Protein AF-A0A821XT53-F1 (afdb_monomer)

Mean predicted aligned error: 9.06 Å

Foldseek 3Di:
DPPLVVDDDPLDWRWPDWDDDDPDIGTDTHDDPVDDPLVQADAQAAAPPVVLVVVLVSLVVVVVSVPPPDPCVVVSVVVSVQSSCCNGGVDGPDPDPPDPDD

InterPro domains:
  IPR000719 Protein kinase domain [PF00069] (1-63)
  IPR000719 Protein kinase domain [PS50011] (1-102)
  IPR000719 Protein kinase domain [SM00220] (1-99)
  IPR011009 Protein kinase-like domain superfamily [SSF56112] (2-98)

Secondary structure (DSSP, 8-state):
--GGGT---TTSPPEEEEEEETTEEEEEE---TT--SGGGSBTTTB--HHHHHHHHHHHHHHHHHH-SS---HHHHHHHHHHHHHHHHHSS-S-SS---S--

Organism: NCBI:txid392032

Structure (mmCIF, N/CA/C/O backbone):
data_AF-A0A821XT53-F1
#
_entry.id   AF-A0A821XT53-F1
#
loop_
_atom_site.group_PDB
_atom_site.id
_atom_site.type_symbol
_atom_site.label_atom_id
_atom_site.label_alt_id
_atom_site.label_comp_id
_atom_site.label_asym_id
_atom_site.label_entity_id
_atom_site.label_seq_id
_atom_site.pdbx_PDB_ins_code
_atom_site.Cartn_x
_atom_site.Cartn_y
_atom_site.Cartn_z
_atom_site.occupancy
_atom_site.B_iso_or_equiv
_atom_site.auth_seq_id
_atom_site.auth_comp_id
_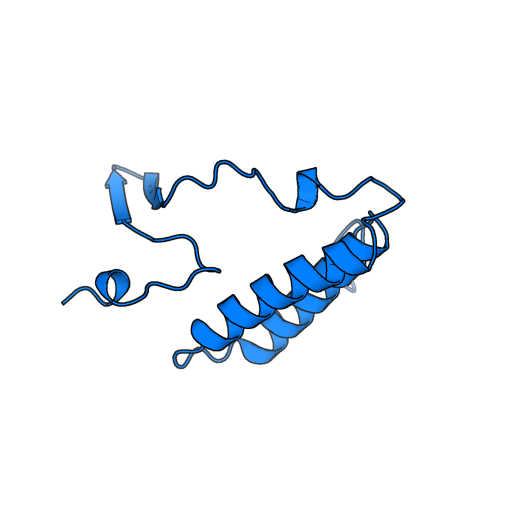atom_site.auth_asym_id
_atom_site.auth_atom_id
_atom_site.pdbx_PDB_model_num
ATOM 1 N N . ILE A 1 1 ? -13.177 8.837 25.435 1.00 38.53 1 ILE A N 1
ATOM 2 C CA . ILE A 1 1 ? -12.880 9.735 24.293 1.00 38.53 1 ILE A CA 1
ATOM 3 C C . ILE A 1 1 ? -12.243 8.849 23.234 1.00 38.53 1 ILE A C 1
ATOM 5 O O . ILE A 1 1 ? -11.139 8.381 23.468 1.00 38.53 1 ILE A O 1
ATOM 9 N N . ASP A 1 2 ? -12.968 8.505 22.166 1.00 46.69 2 ASP A N 1
ATOM 10 C CA . ASP A 1 2 ? -12.470 7.571 21.145 1.00 46.69 2 ASP A CA 1
ATOM 11 C C . ASP A 1 2 ? -11.292 8.179 20.381 1.00 46.69 2 ASP A C 1
ATOM 13 O O . ASP A 1 2 ? -11.462 9.104 19.582 1.00 46.69 2 ASP A O 1
ATOM 17 N N . LEU A 1 3 ? -10.103 7.626 20.626 1.00 51.88 3 LEU A N 1
ATOM 18 C CA . LEU A 1 3 ? -8.836 7.979 19.979 1.00 51.88 3 LEU A CA 1
ATOM 19 C C . LEU A 1 3 ? -8.944 7.982 18.442 1.00 51.88 3 LEU A C 1
ATOM 21 O O . LEU A 1 3 ? -8.332 8.819 17.785 1.00 51.88 3 LEU A O 1
ATOM 25 N N . HIS A 1 4 ? -9.815 7.149 17.866 1.00 49.56 4 HIS A N 1
ATOM 26 C CA . HIS A 1 4 ? -10.055 7.051 16.421 1.00 49.56 4 HIS A CA 1
ATOM 27 C C . HIS A 1 4 ? -10.521 8.356 15.747 1.00 49.56 4 HIS A C 1
ATOM 29 O O . HIS A 1 4 ? -10.341 8.518 14.543 1.00 49.56 4 HIS A O 1
ATOM 35 N N . LYS A 1 5 ? -11.101 9.315 16.488 1.00 47.00 5 LYS A N 1
ATOM 36 C CA . LYS A 1 5 ? -11.579 10.589 15.909 1.00 47.00 5 LYS A CA 1
ATOM 37 C C . LYS A 1 5 ? -10.470 11.625 15.677 1.00 47.00 5 LYS A C 1
ATOM 39 O O . LYS A 1 5 ? -10.704 12.582 14.938 1.00 47.00 5 LYS A O 1
ATOM 44 N N . LEU A 1 6 ? -9.302 11.450 16.299 1.00 51.72 6 LEU A N 1
ATOM 45 C CA . LEU A 1 6 ? -8.175 12.397 16.259 1.00 51.72 6 LEU A CA 1
ATOM 46 C C . LEU A 1 6 ? -7.151 12.081 15.165 1.00 51.72 6 LEU A C 1
ATOM 48 O O . LEU A 1 6 ? -6.383 12.949 14.760 1.00 51.72 6 LEU A O 1
ATOM 52 N N . PHE A 1 7 ? -7.166 10.855 14.660 1.00 55.50 7 PHE A N 1
ATOM 53 C CA . PHE A 1 7 ? -6.160 10.344 13.751 1.00 55.50 7 PHE A CA 1
ATOM 54 C C . PHE A 1 7 ? -6.640 10.500 12.298 1.00 55.50 7 PHE A C 1
ATOM 56 O O . PHE A 1 7 ? -7.268 9.610 11.735 1.00 55.50 7 PHE A O 1
ATOM 63 N N . ARG A 1 8 ? -6.329 11.651 11.685 1.00 62.47 8 ARG A N 1
ATOM 64 C CA . ARG A 1 8 ? -6.449 11.873 10.233 1.00 62.47 8 ARG A CA 1
ATOM 65 C C . ARG A 1 8 ? -5.058 11.947 9.618 1.00 62.47 8 ARG A C 1
ATOM 67 O O . ARG A 1 8 ? -4.300 12.855 9.946 1.00 62.47 8 ARG A O 1
ATOM 74 N N . HIS A 1 9 ? -4.754 11.023 8.721 1.00 75.12 9 HIS A N 1
ATOM 75 C CA . HIS A 1 9 ? -3.550 11.057 7.907 1.00 75.12 9 HIS A CA 1
ATOM 76 C C . HIS A 1 9 ? -3.929 10.706 6.475 1.00 75.12 9 HIS A C 1
ATOM 78 O O . HIS A 1 9 ? -4.731 9.805 6.262 1.00 75.12 9 HIS A O 1
ATOM 84 N N . GLU A 1 10 ? -3.349 11.411 5.509 1.00 81.81 10 GLU A N 1
ATOM 85 C CA . GLU A 1 10 ? -3.660 11.260 4.081 1.00 81.81 10 GLU A CA 1
ATOM 86 C C . GLU A 1 10 ? -3.446 9.825 3.572 1.00 81.81 10 GLU A C 1
ATOM 88 O O . GLU A 1 10 ? -4.153 9.368 2.685 1.00 81.81 10 GLU A O 1
ATOM 93 N N . ASN A 1 11 ? -2.521 9.085 4.193 1.00 83.94 11 ASN A N 1
ATOM 94 C CA . ASN A 1 11 ? -2.152 7.724 3.791 1.00 83.94 11 ASN A CA 1
ATOM 95 C C . ASN A 1 11 ? -2.770 6.623 4.677 1.00 83.94 11 ASN A C 1
ATOM 97 O O . ASN A 1 11 ? -2.246 5.513 4.723 1.00 83.94 11 ASN A O 1
ATOM 101 N N . ILE A 1 12 ? -3.819 6.926 5.453 1.00 84.06 12 ILE A N 1
ATOM 102 C CA . ILE A 1 12 ? -4.502 5.953 6.322 1.00 84.06 12 ILE A CA 1
ATOM 103 C C . ILE A 1 12 ? -6.010 6.079 6.126 1.00 84.06 12 ILE A C 1
ATOM 105 O O . ILE A 1 12 ? -6.583 7.133 6.398 1.00 84.06 12 ILE A O 1
ATOM 109 N N . ILE A 1 13 ? -6.652 4.980 5.713 1.00 86.00 13 ILE A N 1
ATOM 110 C CA . ILE A 1 13 ? -8.110 4.918 5.566 1.00 86.00 13 ILE A CA 1
ATOM 111 C C . ILE A 1 13 ? -8.769 5.264 6.895 1.00 86.00 13 ILE A C 1
ATOM 113 O O . ILE A 1 13 ? -8.497 4.659 7.938 1.00 86.00 13 ILE A O 1
ATOM 117 N N . ARG A 1 14 ? -9.675 6.240 6.857 1.00 84.69 14 ARG A N 1
ATOM 118 C CA . ARG A 1 14 ? -10.367 6.677 8.057 1.00 84.69 14 ARG A CA 1
ATOM 119 C C . ARG A 1 14 ? -11.336 5.613 8.562 1.00 84.69 14 ARG A C 1
ATOM 121 O O . ARG A 1 14 ? -12.206 5.132 7.841 1.00 84.69 14 ARG A O 1
ATOM 128 N N . PHE A 1 15 ? -11.238 5.324 9.854 1.00 86.44 15 PHE A N 1
ATOM 129 C CA . PHE A 1 15 ? -12.175 4.468 10.569 1.00 86.44 15 PHE A CA 1
ATOM 130 C C . PHE A 1 15 ? -13.345 5.294 11.123 1.00 86.44 15 PHE A C 1
ATOM 132 O O . PHE A 1 15 ? -13.143 6.207 11.928 1.00 86.44 15 PHE A O 1
ATOM 139 N N . TYR A 1 16 ? -14.574 4.987 10.701 1.00 87.38 16 TYR A N 1
ATOM 140 C CA . TYR A 1 16 ? -15.785 5.637 11.215 1.00 87.38 16 TYR A CA 1
ATOM 141 C C . TYR A 1 16 ? -16.375 4.914 12.427 1.00 87.38 16 TYR A C 1
ATOM 143 O O . TYR A 1 16 ? -17.006 5.554 13.269 1.00 87.38 16 TYR A O 1
ATOM 151 N N . GLY A 1 17 ? -16.163 3.604 12.534 1.00 87.62 17 GLY A N 1
ATOM 152 C CA . GLY A 1 17 ? -16.667 2.790 13.633 1.00 87.62 17 GLY A CA 1
ATOM 153 C C . GLY A 1 17 ? -16.825 1.331 13.234 1.00 87.62 17 GLY A C 1
ATOM 154 O O . GLY A 1 17 ? -16.520 0.933 12.112 1.00 87.62 17 GLY A O 1
ATOM 155 N N . TYR A 1 18 ? -17.341 0.528 14.155 1.00 90.25 18 TYR A N 1
ATOM 156 C CA . TYR A 1 18 ? -17.692 -0.861 13.895 1.00 90.25 18 TYR A CA 1
ATOM 157 C C . TYR A 1 18 ? -19.047 -1.187 14.516 1.00 90.25 18 TYR A C 1
ATOM 159 O O . TYR A 1 18 ? -19.522 -0.495 15.419 1.00 90.25 18 TYR A O 1
ATOM 167 N N . LYS A 1 19 ? -19.673 -2.254 14.032 1.00 93.69 19 LYS A N 1
ATOM 168 C CA . LYS A 1 19 ? -20.886 -2.826 14.610 1.00 93.69 19 LYS A CA 1
ATOM 169 C C . LYS A 1 19 ? -20.703 -4.328 14.732 1.00 93.69 19 LYS A C 1
ATOM 171 O O . LYS A 1 19 ? -20.361 -4.984 13.757 1.00 93.69 19 LYS A O 1
ATOM 176 N N . GLN A 1 20 ? -20.992 -4.875 15.905 1.00 94.88 20 GLN A N 1
ATOM 177 C CA . GLN A 1 20 ? -21.078 -6.318 16.107 1.00 94.88 20 GLN A CA 1
ATOM 178 C C . GLN A 1 20 ? -22.552 -6.733 16.076 1.00 94.88 20 GLN A C 1
ATOM 180 O O . GLN A 1 20 ? -23.390 -6.106 16.728 1.00 94.88 20 GLN A O 1
ATOM 185 N N . GLN A 1 21 ? -22.889 -7.781 15.328 1.00 93.75 21 GLN A N 1
ATOM 186 C CA . GLN A 1 21 ? -24.215 -8.397 15.383 1.00 93.75 21 GLN A CA 1
ATOM 187 C C . GLN A 1 21 ? -24.098 -9.915 15.284 1.00 93.75 21 GLN A C 1
ATOM 189 O O . GLN A 1 21 ? -23.526 -10.429 14.325 1.00 93.75 21 GLN A O 1
ATOM 194 N N . HIS A 1 22 ? -24.688 -10.621 16.250 1.00 91.06 22 HIS A N 1
ATOM 195 C CA . HIS A 1 22 ? -24.570 -12.074 16.403 1.00 91.06 22 HIS A CA 1
ATOM 196 C C . HIS A 1 22 ? -23.093 -12.508 16.453 1.00 91.06 22 HIS A C 1
ATOM 198 O O . HIS A 1 22 ? -22.420 -12.249 17.448 1.00 91.06 22 HIS A O 1
ATOM 204 N N . SER A 1 23 ? -22.584 -13.092 15.365 1.00 92.31 23 SER A N 1
ATOM 205 C CA . SER A 1 23 ? -21.193 -13.533 15.193 1.00 92.31 23 SER A CA 1
ATOM 206 C C . SER A 1 23 ? -20.424 -12.727 14.137 1.00 92.31 23 SER A C 1
ATOM 208 O O . SER A 1 23 ? -19.263 -13.025 13.881 1.00 92.31 23 SER A O 1
ATOM 210 N N . ASN A 1 24 ? -21.035 -11.693 13.549 1.00 92.12 24 ASN A N 1
ATOM 211 C CA . ASN A 1 24 ? -20.433 -10.893 12.481 1.00 92.12 24 ASN A CA 1
ATOM 212 C C . ASN A 1 24 ? -19.963 -9.527 13.003 1.00 92.12 24 ASN A C 1
ATOM 214 O O . ASN A 1 24 ? -20.701 -8.834 13.713 1.00 92.12 24 ASN A O 1
ATOM 218 N N . CYS A 1 25 ? -18.754 -9.131 12.601 1.00 93.00 25 CYS A N 1
ATOM 219 C CA . CYS A 1 25 ? -18.201 -7.794 12.808 1.00 93.00 25 CYS A CA 1
ATOM 220 C C . CYS A 1 25 ? -18.275 -7.007 11.494 1.00 93.00 25 CYS A C 1
ATOM 222 O O . CYS A 1 25 ? -17.788 -7.467 10.464 1.00 93.00 25 CYS A O 1
ATOM 224 N N . TYR A 1 26 ? -18.882 -5.825 11.536 1.00 90.75 26 TYR A N 1
ATOM 225 C CA . TYR A 1 26 ? -18.993 -4.905 10.409 1.00 90.75 26 TYR A CA 1
ATOM 226 C C . TYR A 1 26 ? -18.109 -3.691 10.677 1.00 90.75 26 TYR A C 1
ATOM 228 O O . TYR A 1 26 ? -18.283 -3.021 11.696 1.00 90.75 26 TYR A O 1
ATOM 236 N N . LEU A 1 27 ? -17.187 -3.392 9.765 1.00 90.38 27 LEU A N 1
ATOM 237 C CA . LEU A 1 27 ? -16.309 -2.225 9.835 1.00 90.38 27 LEU A CA 1
ATOM 238 C C . LEU A 1 27 ? -16.852 -1.121 8.924 1.00 90.38 27 LEU A C 1
ATOM 240 O O . LEU A 1 27 ? -17.171 -1.369 7.764 1.00 90.38 27 LEU A O 1
ATOM 244 N N . PHE A 1 28 ? -16.940 0.101 9.444 1.00 91.06 28 PHE A N 1
ATOM 245 C CA . PHE A 1 28 ? -17.294 1.289 8.671 1.00 91.06 28 PHE A CA 1
ATOM 246 C C . PHE A 1 28 ? -16.024 2.090 8.406 1.00 91.06 28 PHE A C 1
ATOM 248 O O . PHE A 1 28 ? -15.438 2.669 9.326 1.00 91.06 28 PHE A O 1
ATOM 255 N N . LEU A 1 29 ? -15.604 2.103 7.146 1.00 90.25 29 LEU A N 1
ATOM 256 C CA . LEU A 1 29 ? -14.355 2.694 6.676 1.00 90.25 29 LEU A CA 1
ATOM 257 C C . LEU A 1 29 ? -14.637 3.752 5.606 1.00 90.25 29 LEU A C 1
ATOM 259 O O . LEU A 1 29 ? -15.694 3.742 4.972 1.00 90.25 29 LEU A O 1
ATOM 263 N N . GLU A 1 30 ? -13.692 4.665 5.409 1.00 89.44 30 GLU A N 1
ATOM 264 C CA . GLU A 1 30 ? -13.677 5.564 4.257 1.00 89.44 30 GLU A CA 1
ATOM 265 C C . GLU A 1 30 ? -13.624 4.780 2.944 1.00 89.44 30 GLU A C 1
ATOM 267 O O . GLU A 1 30 ? -12.892 3.800 2.809 1.00 89.44 30 GLU A O 1
ATOM 272 N N . TYR A 1 31 ? -14.429 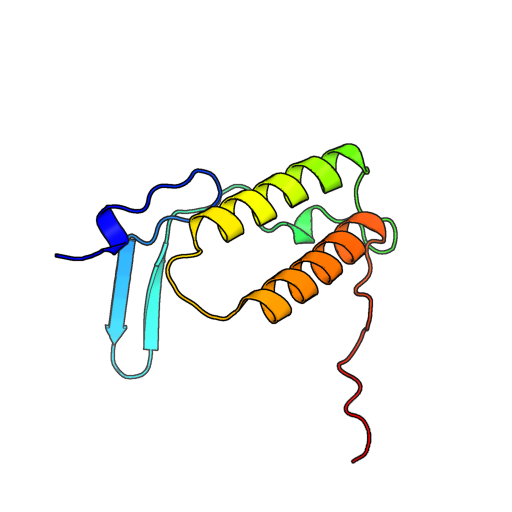5.216 1.976 1.00 88.75 31 TYR A N 1
ATOM 273 C CA . TYR A 1 31 ? -14.501 4.581 0.670 1.00 88.75 31 TYR A CA 1
ATOM 274 C C . TYR A 1 31 ? -13.302 4.987 -0.192 1.00 88.75 31 TYR A C 1
ATOM 276 O O . TYR A 1 31 ? -13.201 6.132 -0.635 1.00 88.75 31 TYR A O 1
ATOM 284 N N . ALA A 1 32 ? -12.414 4.033 -0.462 1.00 87.50 32 ALA A N 1
ATOM 285 C CA . ALA A 1 32 ? -11.287 4.210 -1.367 1.00 87.50 32 ALA A CA 1
ATOM 286 C C . ALA A 1 32 ? -11.717 3.912 -2.814 1.00 87.50 32 ALA A C 1
ATOM 288 O O . ALA A 1 32 ? -11.613 2.789 -3.297 1.00 87.50 32 ALA A O 1
ATOM 289 N N . ALA A 1 33 ? -12.189 4.937 -3.531 1.00 85.38 33 ALA A N 1
ATOM 290 C CA . ALA A 1 33 ? -12.646 4.798 -4.920 1.00 85.38 33 ALA A CA 1
ATOM 291 C C . ALA A 1 33 ? -11.543 4.353 -5.904 1.00 85.38 33 ALA A C 1
ATOM 293 O O . ALA A 1 33 ? -11.846 3.927 -7.014 1.00 85.38 33 ALA A O 1
ATOM 294 N N . GLY A 1 34 ? -10.271 4.486 -5.514 1.00 83.62 34 GLY A N 1
ATOM 295 C CA . GLY A 1 34 ? -9.106 4.176 -6.343 1.00 83.62 34 GLY A CA 1
ATOM 296 C C . GLY A 1 34 ? -8.756 2.691 -6.459 1.00 83.62 34 GLY A C 1
ATOM 297 O O . GLY A 1 34 ? -7.746 2.399 -7.099 1.00 83.62 34 GLY A O 1
ATOM 298 N N . GLY A 1 35 ? -9.553 1.805 -5.851 1.00 87.31 35 GLY A N 1
ATOM 299 C CA . GLY A 1 35 ? -9.318 0.362 -5.842 1.00 87.31 35 GLY A CA 1
ATOM 300 C C . GLY A 1 35 ? -8.131 -0.041 -4.974 1.00 87.31 35 GLY A C 1
ATOM 301 O O . GLY A 1 35 ? -7.676 0.726 -4.117 1.00 87.31 35 GLY A O 1
ATOM 302 N N . GLU A 1 36 ? -7.632 -1.252 -5.202 1.00 88.06 36 GLU A N 1
ATOM 303 C CA . GLU A 1 36 ? -6.478 -1.779 -4.484 1.00 88.06 36 GLU A CA 1
ATOM 304 C C . GLU A 1 36 ? -5.175 -1.507 -5.245 1.00 88.06 36 GLU A C 1
ATOM 306 O O . GLU A 1 36 ? -5.153 -1.239 -6.447 1.00 88.06 36 GLU A O 1
ATOM 311 N N . LEU A 1 37 ? -4.050 -1.552 -4.528 1.00 85.81 37 LEU A N 1
ATOM 312 C CA . LEU A 1 37 ? -2.730 -1.370 -5.135 1.00 85.81 37 LEU A CA 1
ATOM 313 C C . LEU A 1 37 ? -2.415 -2.486 -6.142 1.00 85.81 37 LEU A C 1
ATOM 315 O O . LEU A 1 37 ? -1.824 -2.213 -7.182 1.00 85.81 37 LEU A O 1
ATOM 319 N N . PHE A 1 38 ? -2.828 -3.719 -5.839 1.00 83.62 38 PHE A N 1
ATOM 320 C CA . PHE A 1 38 ? -2.557 -4.894 -6.668 1.00 83.62 38 PHE A CA 1
ATOM 321 C C . PHE A 1 38 ? -3.277 -4.853 -8.017 1.00 83.62 38 PHE A C 1
ATOM 323 O O . PHE A 1 38 ? -2.716 -5.323 -8.997 1.00 83.62 38 PHE A O 1
ATOM 330 N N . ASP A 1 39 ? -4.430 -4.184 -8.110 1.00 87.44 39 ASP A N 1
ATOM 331 C CA . ASP A 1 39 ? -5.125 -3.969 -9.388 1.00 87.44 39 ASP A CA 1
ATOM 332 C C . ASP A 1 39 ? -4.306 -3.111 -10.371 1.00 87.44 39 ASP A C 1
ATOM 334 O O . ASP A 1 39 ? -4.592 -3.072 -11.566 1.00 87.44 39 ASP A O 1
ATOM 338 N N . LYS A 1 40 ? -3.306 -2.376 -9.866 1.00 85.94 40 LYS A N 1
ATOM 339 C CA . LYS A 1 40 ? -2.443 -1.477 -10.648 1.00 85.94 40 LYS A CA 1
ATOM 340 C C . LYS A 1 40 ? -1.077 -2.079 -10.972 1.00 85.94 40 LYS A C 1
ATOM 342 O O . LYS A 1 40 ? -0.261 -1.398 -11.592 1.00 85.94 40 LYS A O 1
ATOM 347 N N . ILE A 1 41 ? -0.804 -3.289 -10.497 1.00 89.44 41 ILE A N 1
ATOM 348 C CA . ILE A 1 41 ? 0.439 -4.011 -10.749 1.00 89.44 41 ILE A CA 1
ATOM 349 C C . ILE A 1 41 ? 0.189 -4.933 -11.940 1.00 89.44 41 ILE A C 1
ATOM 351 O O . ILE A 1 41 ? -0.689 -5.790 -11.881 1.00 89.44 41 ILE A O 1
ATOM 355 N N . GLU A 1 42 ? 0.949 -4.753 -13.018 1.00 89.81 42 GLU A N 1
ATOM 356 C CA . GLU A 1 42 ? 0.884 -5.655 -14.166 1.00 89.81 42 GLU A CA 1
ATOM 357 C C . GLU A 1 42 ? 1.535 -6.998 -13.772 1.00 89.81 42 GLU A C 1
ATOM 359 O O . GLU A 1 42 ? 2.661 -6.989 -13.258 1.00 89.81 42 GLU A O 1
ATOM 364 N N . PRO A 1 43 ? 0.870 -8.146 -13.983 1.00 87.25 43 PRO A N 1
ATOM 365 C CA . PRO A 1 43 ? 1.464 -9.455 -13.712 1.00 87.25 43 PRO A CA 1
ATOM 366 C C . PRO A 1 43 ? 2.775 -9.646 -14.484 1.00 87.25 43 PRO A C 1
ATOM 368 O O . PRO A 1 43 ? 2.874 -9.224 -15.636 1.00 87.25 43 PRO A O 1
ATOM 371 N N . ASP A 1 44 ? 3.779 -10.252 -13.846 1.00 85.00 44 ASP A N 1
ATOM 372 C CA . ASP A 1 44 ? 5.107 -10.577 -14.409 1.00 85.00 44 ASP A CA 1
ATOM 373 C C . ASP A 1 44 ? 5.937 -9.371 -14.916 1.00 85.00 44 ASP A C 1
ATOM 375 O O . ASP A 1 44 ? 7.022 -9.527 -15.484 1.00 85.00 44 ASP A O 1
ATOM 379 N N . VAL A 1 45 ? 5.427 -8.148 -14.739 1.00 89.62 45 VAL A N 1
ATOM 380 C CA . VAL A 1 45 ? 6.039 -6.903 -15.232 1.00 89.62 45 VAL A CA 1
ATOM 381 C C . VAL A 1 45 ? 6.171 -5.861 -14.122 1.00 89.62 45 VAL A C 1
ATOM 383 O O . VAL A 1 45 ? 7.140 -5.104 -14.097 1.00 89.62 45 VAL A O 1
ATOM 386 N N . GLY A 1 46 ? 5.214 -5.807 -13.198 1.00 91.12 46 GLY A N 1
ATOM 387 C CA . GLY A 1 46 ? 5.176 -4.827 -12.123 1.00 91.12 46 GLY A CA 1
ATOM 388 C C . GLY A 1 46 ? 4.573 -3.494 -12.559 1.00 91.12 46 GLY A C 1
ATOM 389 O O . GLY A 1 46 ? 3.682 -3.416 -13.402 1.00 91.12 46 GLY A O 1
ATOM 390 N N . MET A 1 47 ? 5.045 -2.411 -11.952 1.00 92.94 47 MET A N 1
ATOM 391 C CA . MET A 1 47 ? 4.687 -1.045 -12.311 1.00 92.94 47 MET A CA 1
ATOM 392 C C . MET A 1 47 ? 5.944 -0.201 -12.546 1.00 92.94 47 MET A C 1
ATOM 394 O O . MET A 1 47 ? 7.016 -0.515 -12.025 1.00 92.94 47 MET A O 1
ATOM 398 N N . PRO A 1 48 ? 5.834 0.920 -13.281 1.00 94.25 48 PRO A N 1
ATOM 399 C CA . PRO A 1 48 ? 6.942 1.847 -13.452 1.00 94.25 48 PRO A CA 1
ATOM 400 C C . PRO A 1 48 ? 7.570 2.268 -12.118 1.00 94.25 48 PRO A C 1
ATOM 402 O O . PRO A 1 48 ? 6.859 2.638 -11.183 1.00 94.25 48 PRO A O 1
ATOM 405 N N . GLU A 1 49 ? 8.903 2.302 -12.057 1.00 91.56 49 GLU A N 1
ATOM 406 C CA . GLU A 1 49 ? 9.661 2.599 -10.831 1.00 91.56 49 GLU A CA 1
ATOM 407 C C . GLU A 1 49 ? 9.211 3.902 -10.153 1.00 91.56 49 GLU A C 1
ATOM 409 O O . GLU A 1 49 ? 9.079 3.964 -8.932 1.00 91.56 49 GLU A O 1
ATOM 414 N N . TYR A 1 50 ? 8.907 4.941 -10.935 1.00 93.12 50 TYR A N 1
ATOM 415 C CA . TYR A 1 50 ? 8.438 6.217 -10.393 1.00 93.12 50 TYR A CA 1
ATOM 416 C C . TYR A 1 50 ? 7.072 6.098 -9.685 1.00 93.12 50 TYR A C 1
ATOM 418 O O . TYR A 1 50 ? 6.846 6.783 -8.684 1.00 93.12 50 TYR A O 1
ATOM 426 N N . LEU A 1 51 ? 6.175 5.224 -10.164 1.00 92.75 51 LEU A N 1
ATOM 427 C CA . LEU A 1 51 ? 4.898 4.925 -9.506 1.00 92.75 51 LEU A CA 1
ATOM 428 C C . LEU A 1 51 ? 5.113 4.038 -8.283 1.00 92.75 51 LEU A C 1
ATOM 430 O O . LEU A 1 51 ? 4.564 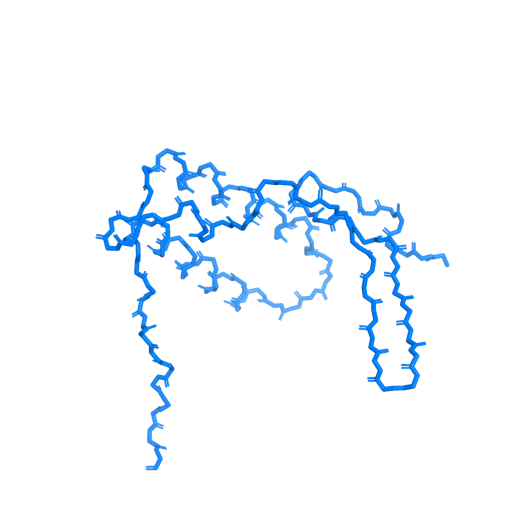4.344 -7.224 1.00 92.75 51 LEU A O 1
ATOM 434 N N . ALA A 1 52 ? 5.960 3.010 -8.394 1.00 92.81 52 ALA A N 1
ATOM 435 C CA . ALA A 1 52 ? 6.320 2.155 -7.265 1.00 92.81 52 ALA A CA 1
ATOM 436 C C . ALA A 1 52 ? 6.897 2.993 -6.116 1.00 92.81 52 ALA A C 1
ATOM 438 O O . ALA A 1 52 ? 6.465 2.878 -4.971 1.00 92.81 52 ALA A O 1
ATOM 439 N N . GLN A 1 53 ? 7.803 3.925 -6.424 1.00 93.00 53 GLN A N 1
ATOM 440 C CA . GLN A 1 53 ? 8.369 4.852 -5.450 1.00 93.00 53 GLN A CA 1
ATOM 441 C C . GLN A 1 53 ? 7.301 5.773 -4.842 1.00 93.00 53 GLN A C 1
ATOM 443 O O . GLN A 1 53 ? 7.354 6.068 -3.645 1.00 93.00 53 GLN A O 1
ATOM 448 N N . HIS A 1 54 ? 6.347 6.251 -5.645 1.00 92.25 54 HIS A N 1
ATOM 449 C CA . HIS A 1 54 ? 5.261 7.103 -5.169 1.00 92.25 54 HIS A CA 1
ATOM 450 C C . HIS A 1 54 ? 4.376 6.370 -4.152 1.00 92.25 54 HIS A C 1
ATOM 452 O O . HIS A 1 54 ? 4.204 6.863 -3.037 1.00 92.25 54 HIS A O 1
ATOM 458 N N . TYR A 1 55 ? 3.892 5.171 -4.484 1.00 90.94 55 TYR A N 1
ATOM 459 C CA . TYR A 1 55 ? 3.066 4.369 -3.576 1.00 90.94 55 TYR A CA 1
ATOM 460 C C . TYR A 1 55 ? 3.850 3.871 -2.361 1.00 90.94 55 TYR A C 1
ATOM 462 O O . TYR A 1 55 ? 3.356 3.934 -1.236 1.00 90.94 55 TYR A O 1
ATOM 470 N N . PHE A 1 56 ? 5.107 3.461 -2.540 1.00 91.00 56 PHE A N 1
ATOM 471 C CA . PHE A 1 56 ? 5.951 3.031 -1.427 1.00 91.00 56 PHE A CA 1
ATOM 472 C C . PHE A 1 56 ? 6.147 4.146 -0.390 1.00 91.00 56 PHE A C 1
ATOM 474 O O . PHE A 1 56 ? 6.048 3.905 0.813 1.00 91.00 56 PHE A O 1
ATOM 481 N N . LYS A 1 57 ? 6.346 5.395 -0.835 1.00 89.56 57 LYS A N 1
ATOM 482 C CA . LYS A 1 57 ? 6.412 6.558 0.067 1.00 89.56 57 LYS A CA 1
ATOM 483 C C . LYS A 1 57 ? 5.125 6.736 0.871 1.00 89.56 57 LYS A C 1
ATOM 485 O O . LYS A 1 57 ? 5.210 7.047 2.057 1.00 89.56 57 LYS A O 1
ATOM 490 N N . GLN A 1 58 ? 3.959 6.527 0.259 1.00 89.81 58 GLN A N 1
ATOM 491 C CA . GLN A 1 58 ? 2.666 6.620 0.946 1.00 89.81 58 GLN A CA 1
ATOM 492 C C . GLN A 1 58 ? 2.523 5.544 2.030 1.00 89.81 58 GLN A C 1
ATOM 494 O O . GLN A 1 58 ? 2.176 5.870 3.167 1.00 89.81 58 GLN A O 1
ATOM 499 N N . VAL A 1 59 ? 2.871 4.290 1.713 1.00 87.50 59 VAL A N 1
ATOM 500 C CA . VAL A 1 59 ? 2.853 3.165 2.668 1.00 87.50 59 VAL A CA 1
ATOM 501 C C . VAL A 1 59 ? 3.753 3.460 3.869 1.00 87.50 59 VAL A C 1
ATOM 503 O O . VAL A 1 59 ? 3.310 3.392 5.017 1.00 87.50 59 VAL A O 1
ATOM 506 N N . VAL A 1 60 ? 4.999 3.869 3.616 1.00 86.12 60 VAL A N 1
ATOM 507 C CA . VAL A 1 60 ? 5.959 4.198 4.679 1.00 86.12 60 VAL A CA 1
ATOM 508 C C . VAL A 1 60 ? 5.481 5.393 5.509 1.00 86.12 60 VAL A C 1
ATOM 510 O O . VAL A 1 60 ? 5.579 5.358 6.734 1.00 86.12 60 VAL A O 1
ATOM 513 N N . ALA A 1 61 ? 4.925 6.433 4.881 1.00 84.00 61 ALA A N 1
ATOM 514 C CA . ALA A 1 61 ? 4.400 7.597 5.595 1.00 84.00 61 ALA A CA 1
ATOM 515 C C . ALA A 1 61 ? 3.237 7.225 6.530 1.00 84.00 61 ALA A C 1
ATOM 517 O O . ALA A 1 61 ? 3.212 7.663 7.681 1.00 84.00 61 ALA A O 1
ATOM 518 N N . GLY A 1 62 ? 2.298 6.393 6.065 1.00 82.75 62 GLY A N 1
ATOM 519 C CA . GLY A 1 62 ? 1.210 5.869 6.895 1.00 82.75 62 GLY A CA 1
ATOM 520 C C . GLY A 1 62 ? 1.731 5.044 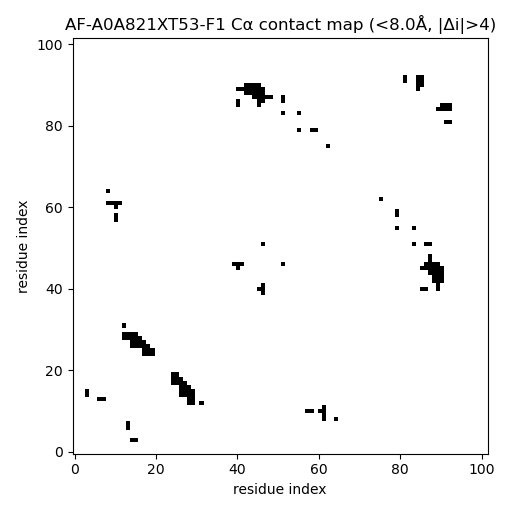8.073 1.00 82.75 62 GLY A C 1
ATOM 521 O O . GLY A 1 62 ? 1.315 5.260 9.210 1.00 82.75 62 GLY A O 1
ATOM 522 N N . MET A 1 63 ? 2.708 4.169 7.828 1.00 80.50 63 MET A N 1
ATOM 52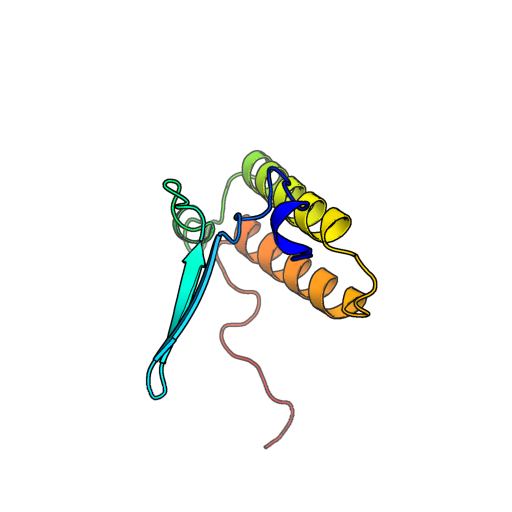3 C CA . MET A 1 63 ? 3.324 3.338 8.864 1.00 80.50 63 MET A CA 1
ATOM 524 C C . MET A 1 63 ? 4.027 4.176 9.938 1.00 80.50 63 MET A C 1
ATOM 526 O O . MET A 1 63 ? 3.793 3.975 11.127 1.00 80.50 63 MET A O 1
ATOM 530 N N . VAL A 1 64 ? 4.862 5.141 9.539 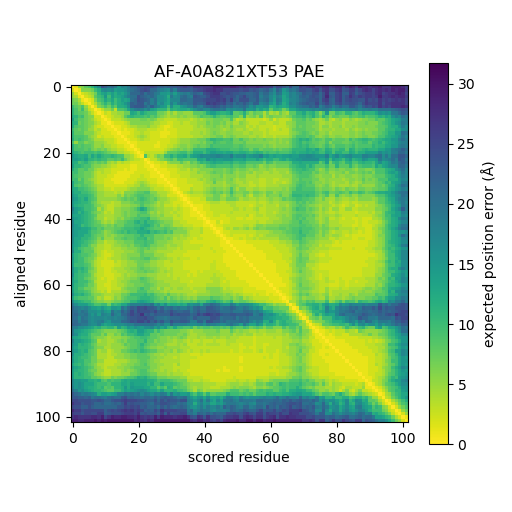1.00 80.50 64 VAL A N 1
ATOM 531 C CA . VAL A 1 64 ? 5.587 6.022 10.471 1.00 80.50 64 VAL A CA 1
ATOM 532 C C . VAL A 1 64 ? 4.619 6.810 11.348 1.00 80.50 64 VAL A C 1
ATOM 534 O O . VAL A 1 64 ? 4.862 6.958 12.543 1.00 80.50 64 VAL A O 1
ATOM 537 N N . TRP A 1 65 ? 3.506 7.277 10.782 1.00 74.88 65 TRP A N 1
ATOM 538 C CA . TRP A 1 65 ? 2.495 7.998 11.546 1.00 74.88 65 TRP A CA 1
ATOM 539 C C . TRP A 1 65 ? 1.692 7.082 12.483 1.00 74.88 65 TRP A C 1
ATOM 541 O O . TRP A 1 65 ? 1.362 7.478 13.600 1.00 74.88 65 TRP A O 1
ATOM 551 N N . ALA A 1 66 ? 1.405 5.846 12.065 1.00 70.50 66 ALA A N 1
ATOM 552 C CA . ALA A 1 66 ? 0.656 4.873 12.860 1.00 70.50 66 ALA A CA 1
ATOM 553 C C . ALA A 1 66 ? 1.442 4.313 14.060 1.00 70.50 66 ALA A C 1
ATOM 555 O O . ALA A 1 66 ? 0.822 3.747 14.965 1.00 70.50 66 ALA A O 1
ATOM 556 N N . LYS A 1 67 ? 2.773 4.508 14.115 1.00 64.81 67 LYS A N 1
ATOM 557 C CA . LYS A 1 67 ? 3.654 4.152 15.246 1.00 64.81 67 LYS A CA 1
ATOM 558 C C . LYS A 1 67 ? 3.379 4.987 16.515 1.00 64.81 67 LYS A C 1
ATOM 560 O O . LYS A 1 67 ? 4.231 5.693 17.042 1.00 64.81 67 LYS A O 1
ATOM 565 N N . THR A 1 68 ? 2.179 4.844 17.063 1.00 58.47 68 THR A N 1
ATOM 566 C CA . THR A 1 68 ? 1.944 4.803 18.520 1.00 58.47 68 THR A CA 1
ATOM 567 C C . THR A 1 68 ? 2.446 3.441 19.039 1.00 58.47 68 THR A C 1
ATOM 569 O O . THR A 1 68 ? 2.680 2.578 18.198 1.00 58.47 68 THR A O 1
ATOM 572 N N . PRO A 1 69 ? 2.739 3.215 20.341 1.00 54.06 69 PRO A N 1
ATOM 573 C CA . PRO A 1 69 ? 3.776 2.271 20.786 1.00 54.06 69 PRO A CA 1
ATOM 574 C C . PRO A 1 69 ? 3.385 0.793 20.585 1.00 54.06 69 PRO A C 1
ATOM 576 O O . PRO A 1 69 ? 3.085 0.071 21.530 1.00 54.06 69 PRO A O 1
ATOM 579 N N . TYR A 1 70 ? 3.408 0.334 19.341 1.00 55.56 70 TYR A N 1
ATOM 580 C CA . TYR A 1 70 ? 3.221 -1.037 18.913 1.00 55.56 70 TYR A CA 1
ATOM 581 C C . TYR A 1 70 ? 4.589 -1.536 18.445 1.00 55.56 70 TYR A C 1
ATOM 583 O O . TYR A 1 70 ? 5.165 -1.025 17.485 1.00 55.56 70 TYR A O 1
ATOM 591 N N . ARG A 1 71 ? 5.149 -2.524 19.151 1.00 53.66 71 ARG A N 1
ATOM 592 C CA . ARG A 1 71 ? 6.399 -3.215 18.784 1.00 53.66 71 ARG A CA 1
ATOM 593 C C . ARG A 1 71 ? 6.148 -4.188 17.613 1.00 53.66 71 ARG A C 1
ATOM 595 O O . ARG A 1 71 ? 6.325 -5.390 17.761 1.00 53.66 71 ARG A O 1
ATOM 602 N N . GLY A 1 72 ? 5.692 -3.666 16.473 1.00 59.16 72 GLY A N 1
ATOM 603 C CA . GLY A 1 72 ? 5.537 -4.382 15.192 1.00 59.16 72 GLY A CA 1
ATOM 604 C C . GLY A 1 72 ? 6.703 -4.160 14.218 1.00 59.16 72 GLY A C 1
ATOM 605 O O . GLY A 1 72 ? 6.726 -4.699 13.120 1.00 59.16 72 GLY A O 1
ATOM 606 N N . GLU A 1 73 ? 7.714 -3.394 14.632 1.00 65.31 73 GLU A N 1
ATOM 607 C CA . GLU A 1 73 ? 8.720 -2.807 13.741 1.00 65.31 73 GLU A CA 1
ATOM 608 C C . GLU A 1 73 ? 9.393 -3.757 12.734 1.00 65.31 73 GLU A C 1
ATOM 610 O O . GLU A 1 73 ? 9.521 -3.351 11.581 1.00 65.31 73 GLU A O 1
ATOM 615 N N . PRO A 1 74 ? 9.811 -4.991 13.085 1.00 69.00 74 PRO A N 1
ATOM 616 C CA . PRO A 1 74 ? 10.424 -5.874 12.096 1.00 69.00 74 PRO A CA 1
ATOM 617 C C . PRO A 1 74 ? 9.416 -6.477 11.105 1.00 69.00 74 PRO A C 1
ATOM 619 O O . PRO A 1 74 ? 9.773 -6.672 9.943 1.00 69.00 74 PRO A O 1
ATOM 622 N N . VAL A 1 75 ? 8.171 -6.758 11.519 1.00 73.69 75 VAL A N 1
ATOM 623 C CA . VAL A 1 75 ? 7.178 -7.402 10.636 1.00 73.69 75 VAL A CA 1
ATOM 624 C C . VAL A 1 75 ? 6.631 -6.422 9.599 1.00 73.69 75 VAL A C 1
ATOM 626 O O . VAL A 1 75 ? 6.461 -6.786 8.434 1.00 73.69 75 VAL A O 1
ATOM 629 N N . ASP A 1 76 ? 6.441 -5.161 9.992 1.00 81.88 76 ASP A N 1
ATOM 630 C CA . ASP A 1 76 ? 5.962 -4.112 9.090 1.00 81.88 76 ASP A CA 1
ATOM 631 C C . ASP A 1 76 ? 7.024 -3.774 8.030 1.00 81.88 76 ASP A C 1
ATOM 633 O O . ASP A 1 76 ? 6.706 -3.622 6.851 1.00 81.88 76 ASP A O 1
ATOM 637 N N . VAL A 1 77 ? 8.306 -3.737 8.423 1.00 83.44 77 VAL A N 1
ATOM 638 C CA . VAL A 1 77 ? 9.434 -3.513 7.499 1.00 83.44 77 VAL A CA 1
ATOM 639 C C . VAL A 1 77 ? 9.572 -4.661 6.503 1.00 83.44 77 VAL A C 1
ATOM 641 O O . VAL A 1 77 ? 9.757 -4.413 5.312 1.00 83.44 77 VAL A O 1
ATOM 644 N N . TRP A 1 78 ? 9.447 -5.907 6.966 1.00 85.88 78 TRP A N 1
ATOM 645 C CA . TRP A 1 78 ? 9.481 -7.066 6.077 1.00 85.88 78 TRP A CA 1
ATOM 646 C C . TRP A 1 78 ? 8.334 -7.027 5.064 1.00 85.88 78 TRP A C 1
ATOM 648 O O . TRP A 1 78 ? 8.572 -7.145 3.864 1.00 85.88 78 TRP A O 1
ATOM 658 N N . SER A 1 79 ? 7.113 -6.751 5.529 1.00 86.25 79 SER A N 1
ATOM 659 C CA . SER A 1 79 ? 5.927 -6.645 4.670 1.00 86.25 79 SER A CA 1
ATOM 660 C C . SER A 1 79 ? 6.067 -5.526 3.632 1.00 86.25 79 SER A C 1
ATOM 662 O O . SER A 1 79 ? 5.717 -5.712 2.469 1.00 86.25 79 SER A O 1
ATOM 664 N N . CYS A 1 80 ? 6.652 -4.384 4.010 1.00 88.75 80 CYS A N 1
ATOM 665 C CA . CYS A 1 80 ? 6.957 -3.305 3.069 1.00 88.75 80 CYS A CA 1
ATOM 666 C C . CYS A 1 80 ? 7.942 -3.749 1.976 1.00 88.75 80 CYS A C 1
ATOM 668 O O . CYS A 1 80 ? 7.775 -3.364 0.821 1.00 88.75 80 CYS A O 1
ATOM 670 N N . GLY A 1 81 ? 8.941 -4.570 2.317 1.00 88.81 81 GLY A N 1
ATOM 671 C CA . GLY A 1 81 ? 9.866 -5.155 1.343 1.00 88.81 81 GLY A CA 1
ATOM 672 C C . GLY A 1 81 ? 9.148 -6.031 0.316 1.00 88.81 81 GLY A C 1
ATOM 673 O O . GLY A 1 81 ? 9.372 -5.871 -0.878 1.00 88.81 81 GLY A O 1
ATOM 674 N N . VAL A 1 82 ? 8.222 -6.879 0.768 1.00 90.44 82 VAL A N 1
ATOM 675 C CA . VAL A 1 82 ? 7.392 -7.726 -0.109 1.00 90.44 82 VAL A CA 1
ATOM 676 C C . VAL A 1 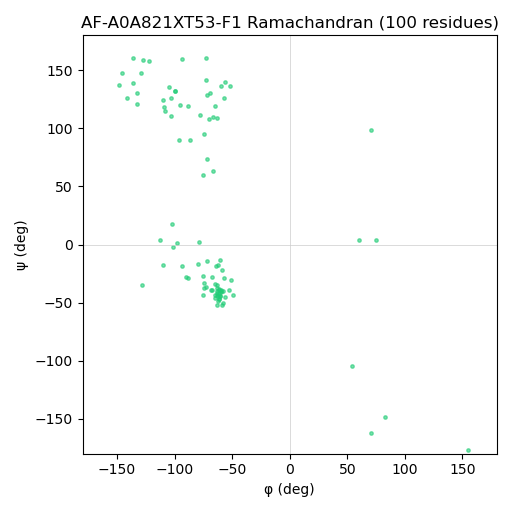82 ? 6.540 -6.893 -1.053 1.00 90.44 82 VAL A C 1
ATOM 678 O O . VAL A 1 82 ? 6.509 -7.164 -2.249 1.00 90.44 82 VAL A O 1
ATOM 681 N N . ILE A 1 83 ? 5.877 -5.863 -0.524 1.00 90.62 83 ILE A N 1
ATOM 682 C CA . ILE A 1 83 ? 5.043 -4.959 -1.321 1.00 90.62 83 ILE 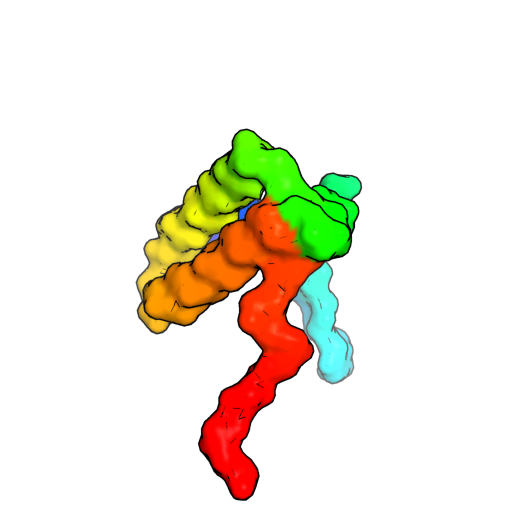A CA 1
ATOM 683 C C . ILE A 1 83 ? 5.900 -4.239 -2.368 1.00 90.62 83 ILE A C 1
ATOM 685 O O . ILE A 1 83 ? 5.495 -4.144 -3.521 1.00 90.62 83 ILE A O 1
ATOM 689 N N . LEU A 1 84 ? 7.102 -3.777 -2.004 1.00 91.06 84 LEU A N 1
ATOM 690 C CA . LEU A 1 84 ? 8.024 -3.155 -2.954 1.00 91.06 84 LEU A CA 1
ATOM 691 C C . LEU A 1 84 ? 8.479 -4.127 -4.045 1.00 91.06 84 LEU A C 1
ATOM 693 O O . LEU A 1 84 ? 8.490 -3.745 -5.211 1.00 91.06 84 LEU A O 1
ATOM 697 N N . THR A 1 85 ? 8.817 -5.369 -3.689 1.00 90.56 85 THR A N 1
ATOM 698 C CA . THR A 1 85 ? 9.151 -6.406 -4.671 1.00 90.56 85 THR A CA 1
ATOM 699 C C . THR A 1 85 ? 7.988 -6.633 -5.626 1.00 90.56 85 THR A C 1
ATOM 701 O O . THR A 1 85 ? 8.180 -6.478 -6.824 1.00 90.56 85 THR A O 1
ATOM 704 N N . ALA A 1 86 ? 6.781 -6.869 -5.108 1.00 91.19 86 ALA A N 1
ATOM 705 C CA . ALA A 1 86 ? 5.595 -7.080 -5.934 1.00 91.19 86 ALA A CA 1
ATOM 706 C C . ALA A 1 86 ? 5.311 -5.894 -6.869 1.00 91.19 86 ALA A C 1
ATOM 708 O O . ALA A 1 86 ? 4.987 -6.091 -8.036 1.00 91.19 86 ALA A O 1
ATOM 709 N N . MET A 1 87 ? 5.493 -4.655 -6.395 1.00 92.56 87 MET A N 1
ATOM 710 C CA . MET A 1 87 ? 5.362 -3.467 -7.244 1.00 92.56 87 MET A CA 1
ATOM 711 C C . MET A 1 87 ? 6.399 -3.431 -8.373 1.00 92.56 87 MET A C 1
ATOM 713 O O . MET A 1 87 ? 6.085 -2.939 -9.448 1.00 92.56 87 MET A O 1
ATOM 717 N N . LEU A 1 88 ? 7.623 -3.911 -8.156 1.00 91.00 88 LEU A N 1
ATOM 718 C CA . LEU A 1 88 ? 8.693 -3.845 -9.156 1.00 91.00 88 LEU A CA 1
ATOM 719 C C . LEU A 1 88 ? 8.716 -5.039 -10.114 1.00 91.00 88 LEU A C 1
ATOM 721 O O . LEU A 1 88 ? 9.181 -4.879 -11.237 1.00 91.00 88 LEU A O 1
ATOM 725 N N . THR A 1 89 ? 8.263 -6.215 -9.678 1.00 88.12 89 THR A N 1
ATOM 726 C CA . THR A 1 89 ? 8.374 -7.459 -10.456 1.00 88.12 89 THR A CA 1
ATOM 727 C C . THR A 1 89 ? 7.040 -7.976 -10.973 1.00 88.12 89 THR A C 1
ATOM 729 O O . THR A 1 89 ? 7.035 -8.803 -11.872 1.00 88.12 89 THR A O 1
ATOM 732 N N . GLY A 1 90 ? 5.911 -7.527 -10.418 1.00 87.25 90 GLY A N 1
ATOM 733 C CA . GLY A 1 90 ? 4.597 -8.071 -10.772 1.00 87.25 90 GLY A CA 1
ATOM 734 C C . GLY A 1 90 ? 4.308 -9.444 -10.170 1.00 87.25 90 GLY A C 1
ATOM 735 O O . GLY A 1 90 ? 3.250 -10.010 -10.422 1.00 87.25 90 GLY A O 1
ATOM 736 N N . GLU A 1 91 ? 5.222 -9.956 -9.346 1.00 84.44 91 GLU A N 1
ATOM 737 C CA . GLU A 1 91 ? 5.162 -11.283 -8.741 1.00 84.44 91 GLU A CA 1
ATOM 738 C C . GLU A 1 91 ? 5.379 -11.181 -7.229 1.00 84.44 91 GLU A C 1
ATOM 740 O O . GLU A 1 91 ? 6.135 -10.333 -6.740 1.00 84.44 91 GLU A O 1
ATOM 745 N N . LEU A 1 92 ? 4.744 -12.069 -6.462 1.00 83.00 92 LEU A N 1
ATOM 746 C CA . LEU A 1 92 ? 5.108 -12.224 -5.060 1.00 83.00 92 LEU A CA 1
ATOM 747 C C . LEU A 1 92 ? 6.460 -12.945 -4.969 1.00 83.00 92 LEU A C 1
ATOM 749 O O . LEU A 1 92 ? 6.698 -13.899 -5.702 1.00 83.00 92 LEU A O 1
ATOM 753 N N . PRO A 1 93 ? 7.339 -12.561 -4.029 1.00 76.94 93 PRO A N 1
ATOM 754 C CA . PRO A 1 93 ? 8.632 -13.225 -3.843 1.00 76.94 93 PRO A CA 1
ATOM 755 C C . PRO A 1 93 ? 8.525 -14.719 -3.481 1.00 76.94 93 PRO A C 1
ATOM 757 O O . PRO A 1 93 ? 9.528 -15.431 -3.517 1.00 76.94 93 PRO A O 1
ATOM 760 N N . TRP A 1 94 ? 7.336 -15.197 -3.111 1.00 78.31 94 TRP A N 1
ATOM 761 C CA . TRP A 1 94 ? 7.012 -16.610 -2.939 1.00 78.31 94 TRP A CA 1
ATOM 762 C C . TRP A 1 94 ? 5.541 -16.853 -3.295 1.00 78.31 94 TRP A C 1
ATOM 764 O O . TRP A 1 94 ? 4.660 -16.119 -2.847 1.00 78.31 94 TRP A O 1
ATOM 774 N N . ASP A 1 95 ? 5.271 -17.935 -4.025 1.00 65.00 95 ASP A N 1
ATOM 775 C CA . ASP A 1 95 ? 3.903 -18.356 -4.358 1.00 65.00 95 ASP A CA 1
ATOM 776 C C . ASP A 1 95 ? 3.173 -19.003 -3.171 1.00 65.00 95 ASP A C 1
ATOM 778 O O . ASP A 1 95 ? 1.947 -18.953 -3.086 1.00 65.00 95 ASP A O 1
ATOM 782 N N . GLN A 1 96 ? 3.913 -19.605 -2.228 1.00 56.09 96 GLN A N 1
ATOM 783 C CA . GLN A 1 96 ? 3.379 -20.196 -0.996 1.00 56.09 96 GLN A CA 1
ATOM 784 C C . GLN A 1 96 ? 4.351 -20.025 0.179 1.00 56.09 96 GLN A C 1
ATOM 786 O O . GLN A 1 96 ? 5.566 -20.064 -0.027 1.00 56.09 96 GLN A O 1
ATOM 791 N N . PRO A 1 97 ? 3.853 -19.876 1.424 1.00 53.66 97 PRO A N 1
ATOM 792 C CA . PRO A 1 97 ? 4.704 -19.936 2.604 1.00 53.66 97 PRO A CA 1
ATOM 793 C C . PRO A 1 97 ? 5.321 -21.335 2.702 1.00 53.66 97 PRO A C 1
ATOM 795 O O . PRO A 1 97 ? 4.645 -22.320 2.997 1.00 53.66 97 PRO A O 1
ATOM 798 N N . SER A 1 98 ? 6.620 -21.434 2.451 1.00 53.88 98 SER A N 1
ATOM 799 C CA . SER A 1 98 ? 7.385 -22.652 2.681 1.00 53.88 98 SER A CA 1
ATOM 800 C C . SER A 1 98 ? 7.613 -22.807 4.184 1.00 53.88 98 SER A C 1
ATOM 802 O O . SER A 1 98 ? 8.532 -22.232 4.762 1.00 53.88 98 SER A O 1
ATOM 804 N N . TYR A 1 99 ? 6.746 -23.577 4.845 1.00 53.75 99 TYR A N 1
ATOM 805 C CA . TYR A 1 99 ? 7.005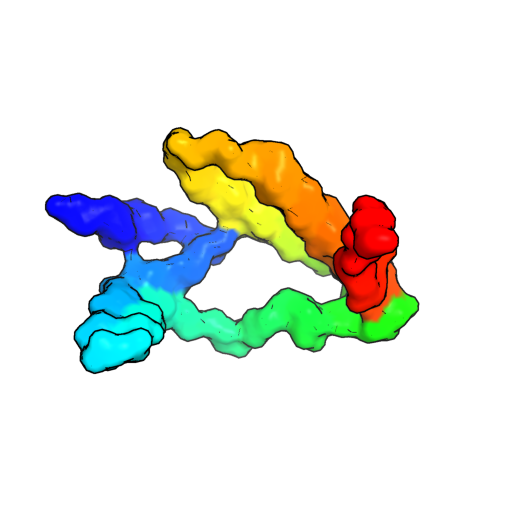 -24.020 6.212 1.00 53.75 99 TYR A CA 1
ATOM 806 C C . TYR A 1 99 ? 8.235 -24.938 6.187 1.00 53.75 99 TYR A C 1
ATOM 808 O O . TYR A 1 99 ? 8.198 -25.969 5.507 1.00 53.75 99 TYR A O 1
ATOM 816 N N . PRO A 1 100 ? 9.336 -24.599 6.880 1.00 52.59 100 PRO A N 1
ATOM 817 C CA . PRO A 1 100 ? 10.463 -25.504 6.962 1.00 52.59 100 PRO A CA 1
ATOM 818 C C . PRO A 1 100 ? 10.052 -26.690 7.840 1.00 52.59 100 PRO A C 1
ATOM 820 O O . PRO A 1 100 ? 9.945 -26.557 9.056 1.00 52.59 100 PRO A O 1
ATOM 823 N N . ASN A 1 101 ? 9.861 -27.835 7.181 1.00 52.50 101 ASN A N 1
ATOM 824 C CA . ASN A 1 101 ? 9.668 -29.185 7.718 1.00 52.50 101 ASN A CA 1
ATOM 825 C C . ASN A 1 101 ? 8.321 -29.452 8.420 1.00 52.50 101 ASN A C 1
ATOM 827 O O . ASN A 1 101 ? 8.152 -29.183 9.609 1.00 52.50 101 ASN A O 1
ATOM 831 N N . SER A 1 102 ? 7.399 -30.071 7.675 1.00 47.84 102 SER A N 1
ATOM 832 C CA . SER A 1 102 ? 6.408 -31.019 8.211 1.00 47.84 102 SER A CA 1
ATOM 833 C C . SER A 1 102 ? 7.073 -32.329 8.620 1.00 47.84 102 SER A C 1
ATOM 835 O O . SER A 1 102 ? 7.873 -32.819 7.786 1.00 47.84 102 SER A O 1
#

Nearest PDB structures (foldseek):
  2ydj-assembly2_B  TM=8.055E-01  e=6.047E-08  Homo sapiens
  4fsw-assembly1_A  TM=8.120E-01  e=8.859E-08  Homo sapiens
  7bjx-assembly2_B  TM=8.144E-01  e=1.072E-07  Homo sapiens
  4fsy-assembly1_A  TM=7.997E-01  e=1.143E-07  Homo sapiens
  7bko-assembly1_A  TM=8.203E-01  e=1.901E-07  Homo sapiens

Sequence (102 aa):
IDLHKLFRHENIIRFYGYKQQHSNCYLFLEYAAGGELFDKIEPDVGMPEYLAQHYFKQVVAGMVWAKTPYRGEPVDVWSCGVILTAMLTGELPWDQPSYPNS

Solvent-accessible surface area (backbone atoms only — not comparable to full-atom values): 6429 Å² total; per-residue (Å²): 132,73,68,65,81,76,67,81,50,98,57,48,82,44,65,78,50,72,48,80,54,99,92,48,78,44,78,42,62,58,84,66,88,82,66,58,75,68,82,66,35,39,73,78,57,12,35,60,67,72,56,39,52,52,53,49,51,38,54,51,52,29,52,64,68,64,65,56,102,64,95,49,65,71,61,55,54,51,51,51,51,50,53,52,45,24,29,54,42,25,42,66,97,59,96,62,88,79,73,87,78,132

pLDDT: mean 79.8, std 14.84, range [38.53, 94.88]

Radius of gyration: 16.73 Å; Cα contacts (8 Å, |Δi|>4): 85; chains: 1; bounding box: 35×43×40 Å